Protein AF-A0A0N0GGH9-F1 (afdb_monomer)

Organism: NCBI:txid81035

Mean predicted aligned error: 5.25 Å

Structure (mmCIF, N/CA/C/O backbone):
data_AF-A0A0N0GGH9-F1
#
_entry.id   AF-A0A0N0GGH9-F1
#
loop_
_atom_site.group_PDB
_atom_site.id
_atom_site.type_symbol
_atom_site.label_atom_id
_atom_site.label_alt_id
_atom_site.label_comp_id
_atom_site.label_asym_id
_atom_site.label_entity_id
_atom_site.label_seq_id
_atom_site.pdbx_PDB_ins_code
_atom_site.Cartn_x
_atom_site.Cartn_y
_atom_site.Cartn_z
_atom_site.occupancy
_atom_site.B_iso_or_equiv
_atom_site.auth_seq_id
_atom_site.auth_comp_id
_atom_site.auth_asym_id
_atom_site.auth_atom_id
_atom_site.pdbx_PDB_model_num
ATOM 1 N N . MET A 1 1 ? -13.717 -16.776 -11.927 1.00 55.56 1 MET A N 1
ATOM 2 C CA . MET A 1 1 ? -14.034 -15.570 -11.136 1.00 55.56 1 MET A CA 1
ATOM 3 C C . MET A 1 1 ? -12.724 -14.818 -10.942 1.00 55.56 1 MET A C 1
ATOM 5 O O . MET A 1 1 ? -11.769 -15.452 -10.514 1.00 55.56 1 MET A O 1
ATOM 9 N N . PHE A 1 2 ? -12.630 -13.546 -11.335 1.00 65.12 2 PHE A N 1
ATOM 10 C CA . PHE A 1 2 ? -11.456 -12.725 -11.016 1.00 65.12 2 PHE A CA 1
ATOM 11 C C . PHE A 1 2 ? -11.620 -12.205 -9.588 1.00 65.12 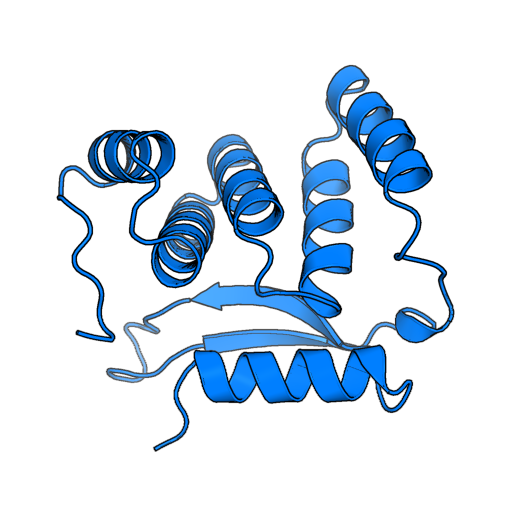2 PHE A C 1
ATOM 13 O O . PHE A 1 2 ? -12.557 -11.461 -9.321 1.00 65.12 2 PHE A O 1
ATOM 20 N N . SER A 1 3 ? -10.747 -12.627 -8.675 1.00 82.19 3 SER A N 1
ATOM 21 C CA . SER A 1 3 ? -10.658 -12.010 -7.350 1.00 82.19 3 SER A CA 1
ATOM 22 C C . SER A 1 3 ? -9.902 -10.685 -7.437 1.00 82.19 3 SER A C 1
ATOM 24 O O . SER A 1 3 ? -9.066 -10.510 -8.332 1.00 82.19 3 SER A O 1
ATOM 26 N N . LEU A 1 4 ? -10.118 -9.790 -6.470 1.00 82.94 4 LEU A N 1
ATOM 27 C CA . LEU A 1 4 ? -9.328 -8.562 -6.333 1.00 82.94 4 LEU A CA 1
ATOM 28 C C . LEU A 1 4 ? -7.821 -8.859 -6.327 1.00 82.94 4 LEU A C 1
ATOM 30 O O . LEU A 1 4 ? -7.049 -8.231 -7.048 1.00 82.94 4 LEU A O 1
ATOM 34 N N . GLN A 1 5 ? -7.416 -9.910 -5.609 1.00 86.25 5 GLN A N 1
ATOM 35 C CA . GLN A 1 5 ? -6.022 -10.355 -5.550 1.00 86.25 5 GLN A CA 1
ATOM 36 C C . GLN A 1 5 ? -5.466 -10.755 -6.921 1.00 86.25 5 GLN A C 1
ATOM 38 O O . GLN A 1 5 ? -4.305 -10.488 -7.224 1.00 86.25 5 GLN A O 1
ATOM 43 N N . SER A 1 6 ? -6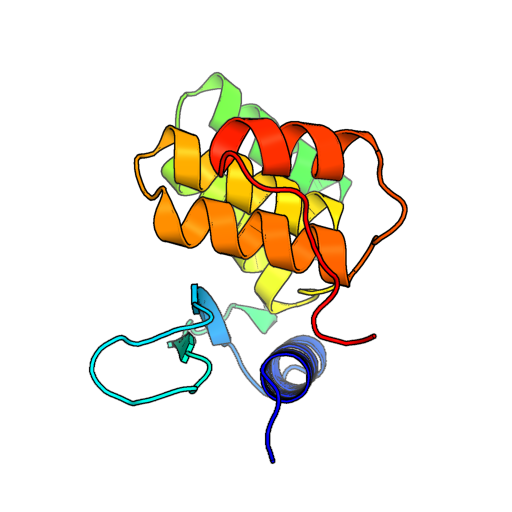.284 -11.376 -7.773 1.00 88.44 6 SER A N 1
ATOM 44 C CA . SER A 1 6 ? -5.869 -11.748 -9.130 1.00 88.44 6 SER A CA 1
ATOM 45 C C . SER A 1 6 ? -5.678 -10.511 -10.014 1.00 88.44 6 SER A C 1
ATOM 47 O O . SER A 1 6 ? -4.716 -10.452 -10.778 1.00 88.44 6 SER A O 1
ATOM 49 N N . MET A 1 7 ? -6.553 -9.506 -9.881 1.00 88.88 7 MET A N 1
ATOM 50 C CA . MET A 1 7 ? -6.427 -8.229 -10.596 1.00 88.88 7 MET A CA 1
ATOM 51 C C . MET A 1 7 ? -5.160 -7.479 -10.172 1.00 88.88 7 MET A C 1
ATOM 53 O O . MET A 1 7 ? -4.378 -7.056 -11.020 1.00 88.88 7 MET A O 1
ATOM 57 N N . ILE A 1 8 ? -4.913 -7.387 -8.866 1.00 91.19 8 ILE A N 1
ATOM 58 C CA . ILE A 1 8 ? -3.735 -6.723 -8.301 1.00 91.19 8 ILE A CA 1
ATOM 59 C C . ILE A 1 8 ? -2.440 -7.408 -8.755 1.00 91.19 8 ILE A C 1
ATOM 61 O O . ILE A 1 8 ? -1.509 -6.731 -9.195 1.00 91.19 8 ILE A O 1
ATOM 65 N N . ARG A 1 9 ? -2.385 -8.750 -8.731 1.00 91.81 9 ARG A N 1
ATOM 66 C CA . ARG A 1 9 ? -1.226 -9.507 -9.240 1.00 91.81 9 ARG A CA 1
ATOM 67 C C . ARG A 1 9 ? -0.936 -9.189 -10.703 1.00 91.81 9 ARG A C 1
ATOM 69 O O . ARG A 1 9 ? 0.228 -9.032 -11.059 1.00 91.81 9 ARG A O 1
ATOM 76 N N . ALA A 1 10 ? -1.971 -9.067 -11.535 1.00 91.62 10 ALA A N 1
ATOM 77 C CA . ALA A 1 10 ? -1.799 -8.707 -12.938 1.00 91.62 10 ALA A CA 1
ATOM 78 C C . ALA A 1 10 ? -1.218 -7.291 -13.098 1.00 91.62 10 ALA A C 1
ATOM 80 O O . ALA A 1 10 ? -0.274 -7.110 -13.864 1.00 91.62 10 ALA A O 1
ATOM 81 N N . VAL A 1 11 ? -1.718 -6.306 -12.341 1.00 91.38 11 VAL A N 1
ATOM 82 C CA . VAL A 1 11 ? -1.203 -4.924 -12.378 1.00 91.38 11 VAL A CA 1
ATOM 83 C C . VAL A 1 11 ? 0.251 -4.858 -11.915 1.00 91.38 11 VAL A C 1
ATOM 85 O O . VAL A 1 11 ? 1.093 -4.318 -12.635 1.00 91.38 11 VAL A O 1
ATOM 88 N N . ASN A 1 12 ? 0.579 -5.450 -10.761 1.00 91.12 12 ASN A N 1
ATOM 89 C CA . ASN A 1 12 ? 1.959 -5.474 -10.277 1.00 91.12 12 ASN A CA 1
ATOM 90 C C . ASN A 1 12 ? 2.887 -6.194 -11.264 1.00 91.12 12 ASN A C 1
ATOM 92 O O . ASN A 1 12 ? 3.973 -5.688 -11.531 1.00 91.12 12 ASN A O 1
ATOM 96 N N . TYR A 1 13 ? 2.477 -7.324 -11.854 1.00 90.62 13 TYR A N 1
ATOM 97 C CA . TYR A 1 13 ? 3.280 -8.025 -12.864 1.00 90.62 13 TYR A CA 1
ATOM 98 C C . TYR A 1 13 ? 3.567 -7.146 -14.087 1.00 90.62 13 TYR A C 1
ATOM 100 O O . TYR A 1 13 ? 4.714 -7.048 -14.523 1.00 90.62 13 TYR A O 1
ATOM 108 N N . VAL A 1 14 ? 2.543 -6.472 -14.620 1.00 90.81 14 VAL A N 1
ATOM 109 C CA . VAL A 1 14 ? 2.683 -5.583 -15.780 1.00 90.81 14 VAL A CA 1
ATOM 110 C C . VAL A 1 14 ? 3.637 -4.426 -15.468 1.00 90.81 14 VAL A C 1
ATOM 112 O O . VAL A 1 14 ? 4.527 -4.140 -16.269 1.00 90.81 14 VAL A O 1
ATOM 115 N N . ASN A 1 15 ? 3.505 -3.799 -14.298 1.00 89.81 15 ASN A N 1
ATOM 116 C CA . ASN A 1 15 ? 4.372 -2.693 -13.891 1.00 89.81 15 ASN A CA 1
ATOM 117 C C . ASN A 1 15 ? 5.817 -3.143 -13.622 1.00 89.81 15 ASN A C 1
ATOM 119 O O . ASN A 1 15 ? 6.756 -2.528 -14.123 1.00 89.81 15 ASN A O 1
ATOM 123 N N . THR A 1 16 ? 6.012 -4.230 -12.870 1.00 87.19 16 THR A N 1
ATOM 124 C CA . THR A 1 16 ? 7.350 -4.744 -12.511 1.00 87.19 16 THR A CA 1
ATOM 125 C C . THR A 1 16 ? 8.106 -5.322 -13.704 1.00 87.19 16 THR A C 1
ATOM 127 O O . THR A 1 16 ? 9.330 -5.238 -13.743 1.00 87.19 16 THR A O 1
ATOM 130 N N . SER A 1 17 ? 7.397 -5.843 -14.710 1.00 87.44 17 SER A N 1
ATOM 131 C CA . SER A 1 17 ? 7.998 -6.332 -15.960 1.00 87.44 17 SER A CA 1
ATOM 132 C C . SER A 1 17 ? 8.304 -5.212 -16.965 1.00 87.44 17 SER A C 1
ATOM 134 O O . SER A 1 17 ? 8.742 -5.496 -18.077 1.00 87.44 17 SER A O 1
ATOM 136 N N . GLY A 1 18 ? 8.031 -3.946 -16.621 1.00 84.25 18 GLY A N 1
ATOM 137 C CA . GLY A 1 18 ? 8.190 -2.803 -17.527 1.00 84.25 18 GLY A CA 1
ATOM 138 C C . GLY A 1 18 ? 7.192 -2.788 -18.692 1.00 84.25 18 GLY A C 1
ATOM 139 O O . GLY A 1 18 ? 7.374 -2.041 -19.649 1.00 84.25 18 GLY A O 1
ATOM 140 N N . LEU A 1 19 ? 6.137 -3.605 -18.622 1.00 83.06 19 LEU A N 1
ATOM 141 C CA . LEU A 1 19 ? 5.113 -3.753 -19.662 1.00 83.06 19 LEU A CA 1
ATOM 142 C C . LEU A 1 19 ? 3.965 -2.747 -19.511 1.00 83.06 19 LEU A C 1
ATOM 144 O O . LEU A 1 19 ? 3.090 -2.667 -20.373 1.00 83.06 19 LEU A O 1
ATOM 148 N N . GLY A 1 20 ? 3.945 -1.980 -18.423 1.00 82.88 20 GLY A N 1
ATOM 149 C CA . GLY A 1 20 ? 2.972 -0.921 -18.217 1.00 82.88 20 GLY A CA 1
ATOM 150 C C . GLY A 1 20 ? 3.386 0.069 -17.143 1.00 82.88 20 GLY A C 1
ATOM 151 O O . GLY A 1 20 ? 4.485 0.014 -16.592 1.00 82.88 20 GLY A O 1
ATOM 152 N N . CYS A 1 21 ? 2.494 1.024 -16.919 1.00 87.75 21 CYS A N 1
ATOM 153 C CA . CYS A 1 21 ? 2.740 2.199 -16.101 1.00 87.75 21 CYS A CA 1
ATOM 154 C C . CYS A 1 21 ? 1.451 2.616 -15.372 1.00 87.75 21 CYS A C 1
ATOM 156 O O . CYS A 1 21 ? 0.951 3.733 -15.493 1.00 87.75 21 CYS A O 1
ATOM 158 N N . TRP A 1 22 ? 0.860 1.652 -14.667 1.00 92.50 22 TRP A N 1
ATOM 159 C CA . TRP A 1 22 ? -0.441 1.781 -14.019 1.00 92.50 22 TRP A CA 1
ATOM 160 C C . TRP A 1 22 ? -0.291 2.171 -12.556 1.00 92.50 22 TRP A C 1
ATOM 162 O O . TRP A 1 22 ? 0.172 1.379 -11.743 1.00 92.50 22 TRP A O 1
ATOM 172 N N . TYR A 1 23 ? -0.717 3.378 -12.220 1.00 92.06 23 TYR A N 1
ATOM 173 C CA . TYR A 1 23 ? -0.823 3.848 -10.848 1.00 92.06 23 TYR A CA 1
ATOM 174 C C . TYR A 1 23 ? -2.136 3.361 -10.226 1.00 92.06 23 TYR A C 1
ATOM 176 O O . TYR A 1 23 ? -3.198 3.534 -10.828 1.00 92.06 23 TYR A O 1
ATOM 184 N N . ILE A 1 24 ? -2.063 2.767 -9.034 1.00 91.75 24 ILE A N 1
ATOM 185 C CA . ILE A 1 24 ? -3.236 2.364 -8.250 1.00 91.75 24 ILE A CA 1
ATOM 186 C C . ILE A 1 24 ? -3.778 3.592 -7.519 1.00 91.75 24 ILE A C 1
ATOM 188 O O . ILE A 1 24 ? -3.167 4.083 -6.571 1.00 91.75 24 ILE A O 1
ATOM 192 N N . GLU A 1 25 ? -4.930 4.087 -7.967 1.00 88.31 25 GLU A N 1
ATOM 193 C CA . GLU A 1 25 ? -5.574 5.248 -7.353 1.00 88.31 25 GLU A CA 1
ATOM 194 C C . GLU A 1 25 ? -6.387 4.849 -6.138 1.00 88.31 25 GLU A C 1
ATOM 196 O O . GLU A 1 25 ? -6.299 5.517 -5.115 1.00 88.31 25 GLU A O 1
ATOM 201 N N . CYS A 1 26 ? -7.165 3.777 -6.272 1.00 83.62 26 CYS A N 1
ATOM 202 C CA . CYS A 1 26 ? -8.126 3.347 -5.275 1.00 83.62 26 CYS A CA 1
ATOM 203 C C . CYS A 1 26 ? -8.364 1.843 -5.372 1.00 83.62 26 CYS A C 1
ATOM 205 O O . CYS A 1 26 ? -8.333 1.261 -6.463 1.00 83.62 26 CYS A O 1
ATOM 207 N N . VAL A 1 27 ? -8.626 1.237 -4.222 1.00 79.75 27 VAL A N 1
ATOM 208 C CA . VAL A 1 27 ? -9.088 -0.139 -4.087 1.00 79.75 27 VAL A CA 1
ATOM 209 C C . VAL A 1 27 ? -10.363 -0.084 -3.265 1.00 79.75 27 VAL A C 1
ATOM 211 O O . VAL A 1 27 ? -10.387 0.597 -2.243 1.00 79.75 27 VAL A O 1
ATOM 214 N N . GLU A 1 28 ? -11.408 -0.776 -3.713 1.00 72.75 28 GLU A N 1
ATOM 215 C CA . GLU A 1 28 ? -12.678 -0.882 -2.994 1.00 72.75 28 GLU A CA 1
ATOM 216 C C . GLU A 1 28 ? -13.247 -2.297 -3.133 1.00 72.75 28 GLU A C 1
ATOM 218 O O . GLU A 1 28 ? -13.281 -2.872 -4.227 1.00 72.75 28 GLU A O 1
ATOM 223 N N . GLU A 1 29 ? -13.742 -2.861 -2.031 1.00 62.28 29 GLU A N 1
ATOM 224 C CA . GLU A 1 29 ? -14.408 -4.165 -2.035 1.00 62.28 29 GLU A CA 1
ATOM 225 C C . GLU A 1 29 ? -15.917 -4.088 -2.332 1.00 62.28 29 GLU A C 1
ATOM 227 O O . GLU A 1 29 ? -16.592 -5.114 -2.331 1.00 62.28 29 GLU A O 1
ATOM 232 N N . THR A 1 30 ? -16.513 -2.917 -2.594 1.00 61.44 30 THR A N 1
ATOM 233 C CA . THR A 1 30 ? -17.942 -2.878 -2.964 1.00 61.44 30 THR A CA 1
ATOM 234 C C . THR A 1 30 ? -18.361 -1.581 -3.651 1.00 61.44 30 THR A C 1
ATOM 236 O O . THR A 1 30 ? -18.470 -0.538 -3.011 1.00 61.44 30 THR A O 1
ATOM 239 N N . ASP A 1 31 ? -18.726 -1.659 -4.934 1.00 51.22 31 ASP A N 1
ATOM 240 C CA . ASP A 1 31 ? -19.627 -0.665 -5.522 1.00 51.22 31 ASP A CA 1
ATOM 241 C C . ASP A 1 31 ? -21.069 -1.047 -5.152 1.00 51.22 31 ASP A C 1
ATOM 243 O O . ASP A 1 31 ? -21.637 -2.004 -5.680 1.00 51.22 31 ASP A O 1
ATOM 247 N N . SER A 1 32 ? -21.689 -0.273 -4.257 1.00 52.09 32 SER A N 1
ATOM 248 C CA . SER A 1 32 ? -23.109 -0.424 -3.884 1.00 52.09 32 SER A CA 1
ATOM 249 C C . SER A 1 32 ? -24.091 -0.388 -5.072 1.00 52.09 32 SER A C 1
ATOM 251 O O . SER A 1 32 ? -25.257 -0.752 -4.912 1.00 52.09 32 SER A O 1
ATOM 253 N N . LYS A 1 33 ? -23.646 0.032 -6.264 1.00 50.28 33 LYS A N 1
ATOM 254 C CA . LYS A 1 33 ? -24.444 0.092 -7.495 1.00 50.28 33 LYS A CA 1
ATOM 255 C C . LYS A 1 33 ? -24.264 -1.124 -8.407 1.00 50.28 33 LYS A C 1
ATOM 257 O O . LYS A 1 33 ? -25.103 -1.324 -9.284 1.00 50.28 33 LYS A O 1
ATOM 262 N N . VAL A 1 34 ? -23.218 -1.939 -8.222 1.00 46.50 34 VAL A N 1
ATOM 263 C CA . VAL A 1 34 ? -22.850 -3.031 -9.148 1.00 46.50 34 VAL A CA 1
ATOM 264 C C . VAL A 1 34 ? -22.497 -4.323 -8.388 1.00 46.50 34 VAL A C 1
ATOM 266 O O . VAL A 1 34 ? -21.481 -4.959 -8.639 1.00 46.50 34 VAL A O 1
ATOM 269 N N . GLY A 1 35 ? -23.364 -4.756 -7.467 1.00 50.34 35 GLY A N 1
ATOM 270 C CA . GLY A 1 35 ? -23.293 -6.085 -6.833 1.00 50.34 35 GLY A CA 1
ATOM 271 C C . GLY A 1 35 ? -21.995 -6.390 -6.062 1.00 50.34 35 GLY A C 1
ATOM 272 O O . GLY A 1 35 ? -21.223 -5.499 -5.730 1.00 50.34 35 GLY A O 1
ATOM 273 N N . ASN A 1 36 ? -21.760 -7.676 -5.766 1.00 56.75 36 ASN A N 1
ATOM 274 C CA . ASN A 1 36 ? -20.601 -8.186 -5.006 1.00 56.75 36 ASN A CA 1
ATOM 275 C C . ASN A 1 36 ? -19.286 -8.148 -5.828 1.00 56.75 36 ASN A C 1
ATOM 277 O O . ASN A 1 36 ? -18.607 -9.168 -5.966 1.00 56.75 36 ASN A O 1
ATOM 281 N N . GLY A 1 37 ? -18.984 -7.020 -6.472 1.00 65.31 37 GLY A N 1
ATOM 282 C CA . GLY A 1 37 ? -17.812 -6.823 -7.325 1.00 65.31 37 GLY A CA 1
ATOM 283 C C . GLY A 1 37 ? -16.671 -6.104 -6.607 1.00 65.31 37 GLY A C 1
ATOM 284 O O . GLY A 1 37 ? -16.898 -5.262 -5.744 1.00 65.31 37 GLY A O 1
ATOM 285 N N . HIS A 1 38 ? -15.438 -6.416 -7.002 1.00 75.06 38 HIS A N 1
ATOM 286 C CA . HIS A 1 38 ? -14.248 -5.687 -6.570 1.00 75.06 38 HIS A CA 1
ATOM 287 C C . HIS A 1 38 ? -13.919 -4.576 -7.567 1.00 75.06 38 HIS A C 1
ATOM 289 O O . HIS A 1 38 ? -13.920 -4.820 -8.778 1.00 75.06 38 HIS A O 1
ATOM 295 N N . THR A 1 39 ? -13.564 -3.395 -7.065 1.00 81.31 39 THR A N 1
ATOM 296 C CA . THR A 1 39 ? -13.175 -2.252 -7.893 1.00 81.31 39 THR A CA 1
ATOM 297 C C . THR A 1 39 ? -11.712 -1.904 -7.652 1.00 81.31 39 THR A C 1
ATOM 299 O O . THR A 1 39 ? -11.255 -1.752 -6.520 1.00 81.31 39 THR A O 1
ATOM 302 N N . LEU A 1 40 ? -10.971 -1.763 -8.750 1.00 86.75 40 LEU A N 1
ATOM 303 C CA . LEU A 1 40 ? -9.606 -1.255 -8.768 1.00 86.75 40 LEU A CA 1
ATOM 304 C C . LEU A 1 40 ? -9.562 -0.075 -9.738 1.00 86.75 40 LEU A C 1
ATOM 306 O O . LEU A 1 40 ? -9.773 -0.255 -10.939 1.00 86.75 40 LEU A O 1
ATOM 310 N N . VAL A 1 41 ? -9.299 1.124 -9.222 1.00 89.31 41 VAL A N 1
ATOM 311 C CA . VAL A 1 41 ? -9.170 2.332 -10.041 1.00 89.31 41 VAL A CA 1
ATOM 312 C C . VAL A 1 41 ? -7.703 2.522 -10.395 1.00 89.31 41 VAL A C 1
ATOM 314 O O . VAL A 1 41 ? -6.844 2.621 -9.516 1.00 89.31 41 VAL A O 1
ATOM 317 N N . LEU A 1 42 ? -7.420 2.559 -11.696 1.00 91.88 42 LEU A N 1
ATOM 318 C CA . LEU A 1 42 ? -6.074 2.694 -12.237 1.00 91.88 42 LEU A CA 1
ATOM 319 C C . LEU A 1 42 ? -5.972 3.947 -13.101 1.00 91.88 42 LEU A C 1
ATOM 321 O O . LEU A 1 42 ? -6.847 4.210 -13.927 1.00 91.88 42 LEU A O 1
ATOM 325 N N . ARG A 1 43 ? -4.846 4.652 -12.997 1.00 93.25 43 ARG A N 1
ATOM 326 C CA . ARG A 1 43 ? -4.474 5.727 -13.922 1.00 93.25 43 ARG A CA 1
ATOM 327 C C . ARG A 1 43 ? -3.188 5.371 -14.646 1.00 93.25 43 ARG A C 1
ATOM 329 O O . ARG A 1 43 ? -2.212 4.947 -14.033 1.00 93.25 43 ARG A O 1
ATOM 336 N N . LYS A 1 44 ? -3.170 5.570 -15.963 1.00 91.00 44 LYS A N 1
ATOM 337 C CA . LYS A 1 44 ? -1.940 5.451 -16.750 1.00 91.00 44 LYS A CA 1
ATOM 338 C C . LYS A 1 44 ? -1.038 6.653 -16.459 1.00 91.00 44 LYS A C 1
ATOM 340 O O . LYS A 1 44 ? -1.481 7.793 -16.593 1.00 91.00 44 LYS A O 1
ATOM 345 N N . VAL A 1 45 ? 0.211 6.404 -16.081 1.00 89.56 45 VAL A N 1
ATOM 346 C CA . VAL A 1 45 ? 1.212 7.434 -15.776 1.00 89.56 45 VAL A CA 1
ATOM 347 C C . VAL A 1 45 ? 2.477 7.125 -16.561 1.00 89.56 45 VAL A C 1
ATOM 349 O O . VAL A 1 45 ? 3.254 6.261 -16.175 1.00 89.56 45 VAL A O 1
ATOM 352 N N . GLU A 1 46 ? 2.691 7.812 -17.681 1.00 85.25 46 GLU A N 1
ATOM 353 C CA . GLU A 1 46 ? 3.901 7.621 -18.490 1.00 85.25 46 GLU A CA 1
ATOM 354 C C . GLU A 1 46 ? 5.166 7.814 -17.639 1.00 85.25 46 GLU A C 1
ATOM 356 O O . GLU A 1 46 ? 5.254 8.754 -16.854 1.00 85.25 46 GLU A O 1
ATOM 361 N N . GLY A 1 47 ? 6.135 6.905 -17.775 1.00 75.31 47 GLY A N 1
ATOM 362 C CA . GLY A 1 47 ? 7.378 6.944 -17.000 1.00 75.31 47 GLY A CA 1
ATOM 363 C C . GLY A 1 47 ? 7.308 6.333 -15.597 1.00 75.31 47 GLY A C 1
ATOM 364 O O . GLY A 1 47 ? 8.361 6.161 -14.992 1.00 75.31 47 GLY A O 1
ATOM 365 N N . LEU A 1 48 ? 6.134 5.899 -15.110 1.00 78.38 48 LEU A N 1
ATOM 366 C CA . LEU A 1 48 ? 6.014 5.287 -13.777 1.00 78.38 48 LEU A CA 1
ATOM 367 C C . LEU A 1 48 ? 7.000 4.123 -13.584 1.00 78.38 48 LEU A C 1
ATOM 369 O O . LEU A 1 48 ? 7.665 4.061 -12.562 1.00 78.38 48 LEU A O 1
ATOM 373 N N . SER A 1 49 ? 7.136 3.231 -14.569 1.00 68.19 49 SER A N 1
ATOM 374 C CA . SER A 1 49 ? 8.062 2.085 -14.530 1.00 68.19 49 SER A CA 1
ATOM 375 C C . SER A 1 49 ? 9.526 2.433 -14.820 1.00 68.19 49 SER A C 1
ATOM 377 O O . SER A 1 49 ? 10.406 1.615 -14.561 1.00 68.19 49 SER A O 1
ATOM 379 N N . ALA A 1 50 ? 9.796 3.622 -15.366 1.00 64.31 50 ALA A N 1
ATOM 380 C CA . ALA A 1 50 ? 11.147 4.102 -15.654 1.00 64.31 50 ALA A CA 1
ATOM 381 C C . ALA A 1 50 ? 11.823 4.728 -14.422 1.00 64.31 50 ALA A C 1
ATOM 383 O O . ALA A 1 50 ? 13.046 4.873 -14.388 1.00 64.31 50 ALA A O 1
ATOM 384 N N . GLU A 1 51 ? 11.037 5.092 -13.410 1.00 62.69 51 GLU A N 1
ATOM 385 C CA . GLU A 1 51 ? 11.523 5.638 -12.151 1.00 62.69 51 GLU A CA 1
ATOM 386 C C . GLU A 1 51 ? 11.930 4.512 -11.180 1.00 62.69 51 GLU A C 1
ATOM 388 O O . GLU A 1 51 ? 11.272 3.476 -11.054 1.00 62.69 51 GLU A O 1
ATOM 393 N N . LYS A 1 52 ? 13.077 4.684 -10.508 1.00 59.34 52 LYS A N 1
ATOM 394 C CA . LYS A 1 52 ? 13.643 3.699 -9.571 1.00 59.34 52 LYS A CA 1
ATOM 395 C C . LYS A 1 52 ? 12.906 3.736 -8.230 1.00 59.34 52 LYS A C 1
ATOM 397 O O . LYS A 1 52 ? 13.463 4.142 -7.220 1.00 59.34 52 LYS A O 1
ATOM 402 N N . TRP A 1 53 ? 11.680 3.237 -8.189 1.00 62.94 53 TRP A N 1
ATOM 403 C CA . TRP A 1 53 ? 10.871 3.150 -6.965 1.00 62.94 53 TRP A CA 1
ATOM 404 C C . TRP A 1 53 ? 11.288 2.027 -5.997 1.00 62.94 53 TRP A C 1
ATOM 406 O O . TRP A 1 53 ? 10.486 1.566 -5.193 1.00 62.94 53 TRP A O 1
ATOM 416 N N . GLN A 1 54 ? 12.519 1.524 -6.097 1.00 60.72 54 GLN A N 1
ATOM 417 C CA . GLN A 1 54 ? 12.965 0.322 -5.380 1.00 60.72 54 GLN A CA 1
ATOM 418 C C . GLN A 1 54 ? 13.960 0.607 -4.252 1.00 60.72 54 GLN A C 1
ATOM 420 O O . GLN A 1 54 ? 14.302 -0.310 -3.506 1.00 60.72 54 GLN A O 1
ATOM 425 N N . ASP A 1 55 ? 14.426 1.850 -4.102 1.00 76.19 55 ASP A N 1
ATOM 426 C CA . ASP A 1 55 ? 15.309 2.200 -2.993 1.00 76.19 55 ASP A CA 1
ATOM 427 C C . ASP A 1 55 ? 14.486 2.573 -1.751 1.00 76.19 55 ASP A C 1
ATOM 429 O O . ASP A 1 55 ? 13.885 3.645 -1.653 1.00 76.19 55 ASP A O 1
ATOM 433 N N . VAL A 1 56 ? 14.459 1.654 -0.783 1.00 75.69 56 VAL A N 1
ATOM 434 C CA . VAL A 1 56 ? 13.767 1.831 0.501 1.00 75.69 56 VAL A CA 1
ATOM 435 C C . VAL A 1 56 ? 14.331 3.020 1.286 1.00 75.69 56 VAL A C 1
ATOM 437 O O . VAL A 1 56 ? 13.578 3.689 1.996 1.00 75.69 56 VAL A O 1
ATOM 440 N N . ALA A 1 57 ? 15.634 3.301 1.176 1.00 82.94 57 ALA A N 1
ATOM 441 C CA . ALA A 1 57 ? 16.248 4.428 1.867 1.00 82.94 57 ALA A CA 1
ATOM 442 C C . ALA A 1 57 ? 15.764 5.755 1.273 1.00 82.94 57 ALA A C 1
ATOM 444 O O . ALA A 1 57 ? 15.349 6.637 2.025 1.00 82.94 57 ALA A O 1
ATOM 445 N N . ASP A 1 58 ? 15.733 5.857 -0.058 1.00 85.88 58 ASP A N 1
ATOM 446 C CA . ASP A 1 58 ? 15.215 7.034 -0.760 1.00 85.88 58 ASP A CA 1
ATOM 447 C C . ASP A 1 58 ? 13.726 7.266 -0.453 1.00 85.88 58 ASP A C 1
ATOM 449 O O . ASP A 1 58 ? 13.334 8.375 -0.076 1.00 85.88 58 ASP A O 1
ATOM 453 N N . PHE A 1 59 ? 12.909 6.202 -0.473 1.00 88.44 59 PHE A N 1
ATOM 454 C CA . PHE A 1 59 ? 11.513 6.280 -0.034 1.00 88.44 59 PHE A CA 1
ATOM 455 C C . PHE A 1 59 ? 11.403 6.840 1.386 1.00 88.44 59 PHE A C 1
ATOM 457 O O . PHE A 1 59 ? 10.665 7.797 1.602 1.00 88.44 59 PHE A O 1
ATOM 464 N N . ASN A 1 60 ? 12.125 6.269 2.356 1.00 90.69 60 ASN A N 1
ATOM 465 C CA . ASN A 1 60 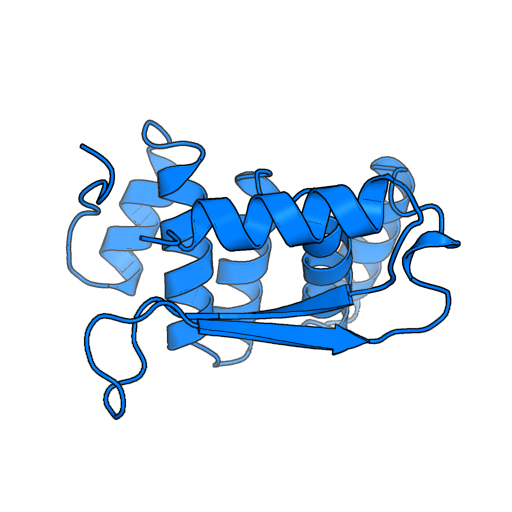? 12.022 6.688 3.754 1.00 90.69 60 ASN A CA 1
ATOM 466 C C . ASN A 1 60 ? 12.423 8.158 3.929 1.00 90.69 60 ASN A C 1
ATOM 468 O O . ASN A 1 60 ? 11.764 8.893 4.664 1.00 90.69 60 ASN A O 1
ATOM 472 N N . 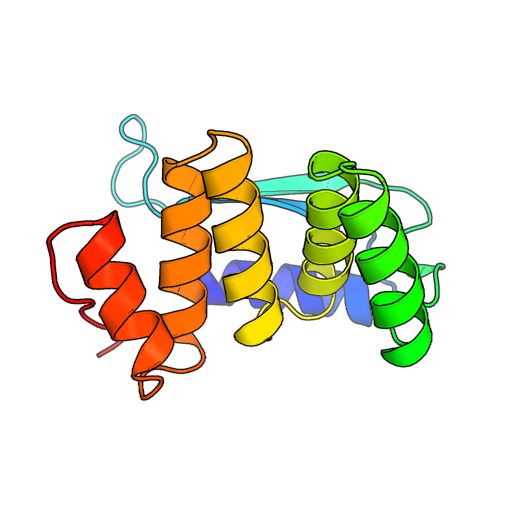THR A 1 61 ? 13.480 8.604 3.246 1.00 93.12 61 THR A N 1
ATOM 473 C CA . THR A 1 61 ? 13.911 10.004 3.278 1.00 93.12 61 THR A CA 1
ATOM 474 C C . THR A 1 61 ? 12.830 10.931 2.728 1.00 93.12 61 THR A C 1
ATOM 476 O O . THR A 1 61 ? 12.437 11.872 3.420 1.00 93.12 61 THR A O 1
ATOM 479 N N . GLN A 1 62 ? 12.312 10.662 1.528 1.00 92.50 62 GLN A N 1
ATOM 480 C CA . GLN A 1 62 ? 11.282 11.499 0.907 1.00 92.50 62 GLN A CA 1
ATOM 481 C C . GLN A 1 62 ? 9.972 11.474 1.699 1.00 92.50 62 GLN A C 1
ATOM 483 O O . GLN A 1 62 ? 9.375 12.518 1.961 1.00 92.50 62 GLN A O 1
ATOM 488 N N . PHE A 1 63 ? 9.545 10.294 2.141 1.00 94.62 63 PHE A N 1
ATOM 489 C CA . PHE A 1 63 ? 8.333 10.108 2.926 1.00 94.62 63 PHE A CA 1
ATOM 490 C C . PHE A 1 63 ? 8.378 10.914 4.230 1.00 94.62 63 PHE A C 1
ATOM 492 O O . PHE A 1 63 ? 7.462 11.687 4.516 1.00 94.62 63 PHE A O 1
ATOM 499 N N . ASN A 1 64 ? 9.480 10.820 4.980 1.00 95.12 64 ASN A N 1
ATOM 500 C CA . ASN A 1 64 ? 9.654 11.576 6.219 1.00 95.12 64 ASN A CA 1
ATOM 501 C C . ASN A 1 64 ? 9.673 13.091 5.975 1.00 95.12 64 ASN A C 1
ATOM 503 O O . ASN A 1 64 ? 9.074 13.840 6.745 1.00 95.12 64 ASN A O 1
ATOM 507 N N . GLN A 1 65 ? 10.300 13.558 4.889 1.00 96.81 65 GLN A N 1
ATOM 508 C CA . GLN A 1 65 ? 10.269 14.977 4.515 1.00 96.81 65 GLN A CA 1
ATOM 509 C C . GLN A 1 65 ? 8.842 15.466 4.234 1.00 96.81 65 GLN A C 1
ATOM 511 O O . GLN A 1 65 ? 8.469 16.558 4.665 1.00 96.81 65 GLN A O 1
ATOM 516 N N . LEU A 1 66 ? 8.032 14.662 3.539 1.00 97.56 66 LEU A N 1
ATOM 517 C CA . LEU A 1 66 ? 6.635 14.989 3.252 1.00 97.56 66 LEU A CA 1
ATOM 518 C C . LEU A 1 66 ? 5.795 15.052 4.532 1.00 97.56 66 LEU A C 1
ATOM 520 O O . LEU A 1 66 ? 5.034 16.006 4.695 1.00 97.56 66 LEU A O 1
ATOM 524 N N . LEU A 1 67 ? 5.984 14.107 5.459 1.00 96.00 67 LEU A N 1
ATOM 525 C CA . LEU A 1 67 ? 5.316 14.130 6.763 1.00 96.00 67 LEU A CA 1
ATOM 526 C C . LEU A 1 67 ? 5.700 15.359 7.591 1.00 96.00 67 LEU A C 1
ATOM 528 O O . LEU A 1 67 ? 4.820 16.051 8.097 1.00 96.00 67 LEU A O 1
ATOM 532 N N . MET A 1 68 ? 6.995 15.676 7.688 1.00 97.06 68 MET A N 1
ATOM 533 C CA . MET A 1 68 ? 7.472 16.860 8.416 1.00 97.06 68 MET A CA 1
ATOM 534 C C . MET A 1 68 ? 6.944 18.168 7.813 1.00 97.06 68 MET A C 1
ATOM 536 O O . MET A 1 68 ? 6.740 19.142 8.533 1.00 97.06 68 MET A O 1
ATOM 540 N N . ALA A 1 69 ? 6.707 18.191 6.501 1.00 97.38 69 ALA A N 1
ATOM 541 C CA . ALA A 1 69 ? 6.119 19.324 5.796 1.00 97.38 69 ALA A CA 1
ATOM 542 C C . ALA A 1 69 ? 4.576 19.347 5.833 1.00 97.38 69 ALA A C 1
ATOM 544 O O . ALA A 1 69 ? 3.982 20.241 5.232 1.00 97.38 69 ALA A O 1
ATOM 545 N N . GLY A 1 70 ? 3.924 18.367 6.472 1.00 96.75 70 GLY A N 1
ATOM 546 C CA . GLY A 1 70 ? 2.463 18.240 6.513 1.00 96.75 70 GLY A CA 1
ATOM 547 C C . GLY A 1 70 ? 1.816 17.903 5.165 1.00 96.75 70 GLY A C 1
ATOM 548 O O . GLY A 1 70 ? 0.610 18.061 5.010 1.00 96.75 70 GLY A O 1
ATOM 549 N N . LYS A 1 71 ? 2.595 17.450 4.175 1.00 98.00 71 LYS A N 1
ATOM 550 C CA . LYS A 1 71 ? 2.134 17.143 2.811 1.00 98.00 71 LYS A CA 1
ATOM 551 C C . LYS A 1 71 ? 1.612 15.708 2.725 1.00 98.00 71 LYS A C 1
ATOM 553 O O . LYS A 1 71 ? 2.215 14.854 2.070 1.00 98.00 71 LYS A O 1
ATOM 558 N N . LEU A 1 72 ? 0.512 15.442 3.421 1.00 97.31 72 LEU A N 1
ATOM 559 C CA . LEU A 1 72 ? -0.057 14.102 3.574 1.00 97.31 72 LEU A CA 1
ATOM 560 C C . LEU A 1 72 ? -0.524 13.498 2.242 1.00 97.31 72 LEU A C 1
ATOM 562 O O . LEU A 1 72 ? -0.311 12.313 2.003 1.00 97.31 72 LEU A O 1
ATOM 566 N N . GLU A 1 73 ? -1.078 14.303 1.334 1.00 97.25 73 GLU A N 1
ATOM 567 C CA . GLU A 1 73 ? -1.513 13.865 0.001 1.00 97.25 73 GLU A CA 1
ATOM 568 C C . GLU A 1 73 ? -0.333 13.362 -0.838 1.00 97.25 73 GLU A C 1
ATOM 570 O O . GLU A 1 73 ? -0.416 12.337 -1.521 1.00 97.25 73 GLU A O 1
ATOM 575 N N . ASN A 1 74 ? 0.804 14.053 -0.749 1.00 96.19 74 ASN A N 1
ATOM 576 C CA . ASN A 1 74 ? 2.023 13.649 -1.440 1.00 96.19 74 ASN A CA 1
ATOM 577 C C . ASN A 1 74 ? 2.616 12.383 -0.811 1.00 96.19 74 ASN A C 1
ATOM 579 O O . ASN A 1 74 ? 3.085 11.508 -1.533 1.00 96.19 74 ASN A O 1
ATOM 583 N N . ALA A 1 75 ? 2.577 12.266 0.520 1.00 97.19 75 ALA A N 1
ATOM 584 C CA . ALA A 1 75 ? 3.023 11.069 1.230 1.00 97.19 75 ALA A CA 1
ATOM 585 C C . ALA A 1 75 ? 2.173 9.843 0.845 1.00 97.19 75 ALA A C 1
ATOM 587 O O . ALA A 1 75 ? 2.709 8.757 0.599 1.00 97.19 75 ALA A O 1
ATOM 588 N N . LEU A 1 76 ? 0.855 10.029 0.711 1.00 96.81 76 LEU A N 1
ATOM 589 C CA . LEU A 1 76 ? -0.059 8.995 0.230 1.00 96.81 76 LEU A CA 1
ATOM 590 C C . LEU A 1 76 ? 0.246 8.624 -1.222 1.00 96.81 76 LEU A C 1
ATOM 592 O O . LEU A 1 76 ? 0.329 7.442 -1.542 1.00 96.81 76 LEU A O 1
ATOM 596 N N . THR A 1 77 ? 0.473 9.619 -2.082 1.00 94.25 77 THR A N 1
ATOM 597 C CA . THR A 1 77 ? 0.835 9.407 -3.491 1.00 94.25 77 THR A CA 1
ATOM 598 C C . THR A 1 77 ? 2.114 8.579 -3.611 1.00 94.25 77 THR A C 1
ATOM 600 O O . THR A 1 77 ? 2.121 7.567 -4.309 1.00 94.25 77 THR A O 1
ATOM 603 N N . LEU A 1 78 ? 3.170 8.947 -2.879 1.00 93.00 78 LEU A N 1
ATOM 604 C CA . LEU A 1 78 ? 4.432 8.204 -2.851 1.00 93.00 78 LEU A CA 1
ATOM 605 C C . LEU A 1 78 ? 4.225 6.752 -2.390 1.00 93.00 78 LEU A C 1
ATOM 607 O O . LEU A 1 78 ? 4.769 5.820 -2.979 1.00 93.00 78 LEU A O 1
ATOM 611 N N . THR A 1 79 ? 3.384 6.543 -1.376 1.00 95.06 79 THR A N 1
ATOM 612 C CA . THR A 1 79 ? 3.048 5.201 -0.876 1.00 95.06 79 THR A CA 1
ATOM 613 C C . THR A 1 79 ? 2.283 4.376 -1.919 1.00 95.06 79 THR A C 1
ATOM 615 O O . THR A 1 79 ? 2.627 3.219 -2.163 1.00 95.06 79 THR A O 1
ATOM 618 N N . LYS A 1 80 ? 1.286 4.963 -2.5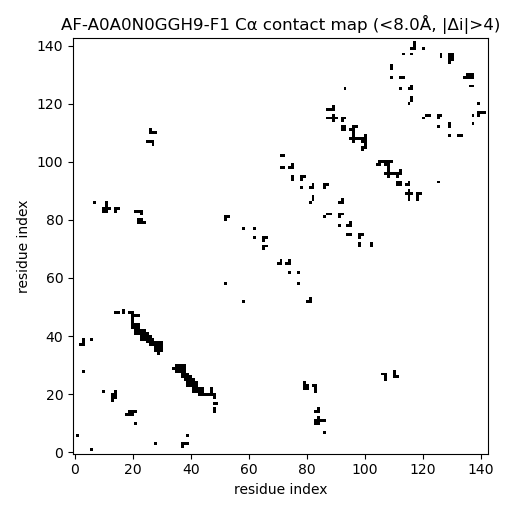93 1.00 94.44 80 LYS A N 1
ATOM 619 C CA . LYS A 1 80 ? 0.499 4.301 -3.650 1.00 94.44 80 LYS A CA 1
ATOM 620 C C . LYS A 1 80 ? 1.332 3.987 -4.898 1.00 94.44 80 LYS A C 1
ATOM 622 O O . LYS A 1 80 ? 1.098 2.971 -5.557 1.00 94.44 80 LYS A O 1
ATOM 627 N N . ILE A 1 81 ? 2.343 4.801 -5.203 1.00 91.62 81 ILE A N 1
ATOM 628 C CA . ILE A 1 81 ? 3.323 4.491 -6.249 1.00 91.62 81 ILE A CA 1
ATOM 629 C C . ILE A 1 81 ? 4.058 3.189 -5.912 1.00 91.62 81 ILE A C 1
ATOM 631 O O . ILE A 1 81 ? 4.070 2.287 -6.745 1.00 91.62 81 ILE A O 1
ATOM 635 N N . LEU A 1 82 ? 4.577 3.028 -4.689 1.00 91.62 82 LEU A N 1
ATOM 636 C CA . LEU A 1 82 ? 5.213 1.767 -4.280 1.00 91.62 82 LEU A CA 1
ATOM 637 C C . LEU A 1 82 ? 4.256 0.573 -4.370 1.00 91.62 82 LEU A C 1
ATOM 639 O O . LEU A 1 82 ? 4.613 -0.466 -4.927 1.00 91.62 82 LEU A O 1
ATOM 643 N N . LEU A 1 83 ? 3.018 0.741 -3.897 1.00 93.44 83 LEU A N 1
ATOM 644 C CA . LEU A 1 83 ? 1.979 -0.291 -3.979 1.00 93.44 83 LEU A CA 1
ATOM 645 C C . LEU A 1 83 ? 1.626 -0.674 -5.427 1.00 93.44 83 LEU A C 1
ATOM 647 O O . LEU A 1 83 ? 1.201 -1.798 -5.691 1.00 93.44 83 LEU A O 1
ATOM 651 N N . SER A 1 84 ? 1.857 0.216 -6.395 1.00 92.12 84 SER A N 1
ATOM 652 C CA . SER A 1 84 ? 1.665 -0.084 -7.820 1.00 92.12 84 SER A CA 1
ATOM 653 C C . SER A 1 84 ? 2.687 -1.102 -8.350 1.00 92.12 84 SER A C 1
ATOM 655 O O . SER A 1 84 ? 2.406 -1.800 -9.328 1.00 92.12 84 SER A O 1
ATOM 657 N N . PHE A 1 85 ? 3.837 -1.256 -7.686 1.00 89.94 85 PHE A N 1
ATOM 658 C CA . PHE A 1 85 ? 4.858 -2.262 -8.006 1.00 89.94 85 PHE A CA 1
ATOM 659 C C . PHE A 1 85 ? 4.823 -3.470 -7.070 1.00 89.94 85 PHE A C 1
ATOM 661 O O . PHE A 1 85 ? 5.062 -4.590 -7.515 1.00 89.94 85 PHE A O 1
ATOM 668 N N . ASN A 1 86 ? 4.496 -3.258 -5.797 1.00 91.12 86 ASN A N 1
ATOM 669 C CA . ASN A 1 86 ? 4.313 -4.319 -4.817 1.00 91.12 86 ASN A CA 1
ATOM 670 C C . ASN A 1 86 ? 3.132 -3.994 -3.900 1.00 91.12 86 ASN A C 1
ATOM 672 O O . ASN A 1 86 ? 3.295 -3.382 -2.848 1.00 91.12 86 ASN A O 1
ATOM 676 N N . PHE A 1 87 ? 1.937 -4.418 -4.298 1.00 93.62 87 PHE A N 1
ATOM 677 C CA . PHE A 1 87 ? 0.733 -4.207 -3.503 1.00 93.62 87 PHE A CA 1
ATOM 678 C C . PHE A 1 87 ? 0.689 -5.126 -2.279 1.00 93.62 87 PHE A C 1
ATOM 680 O O . PHE A 1 87 ? 0.004 -4.829 -1.313 1.00 93.62 87 PHE A O 1
ATOM 687 N N . PHE A 1 88 ? 1.440 -6.229 -2.293 1.00 94.00 88 PHE A N 1
ATOM 688 C CA . PHE A 1 88 ? 1.482 -7.224 -1.220 1.00 94.00 88 PHE A CA 1
ATOM 689 C C . PHE A 1 88 ? 2.485 -6.853 -0.113 1.00 94.00 88 PHE A C 1
ATOM 691 O O . PHE A 1 88 ? 3.042 -7.727 0.546 1.00 94.00 88 PHE A O 1
ATOM 698 N N . ASP A 1 89 ? 2.730 -5.557 0.088 1.00 94.75 89 ASP A N 1
ATOM 699 C CA . ASP A 1 89 ? 3.491 -5.025 1.217 1.00 94.75 89 ASP A CA 1
ATOM 700 C C . ASP A 1 89 ? 2.515 -4.538 2.294 1.00 94.75 89 ASP A C 1
ATOM 702 O O . ASP A 1 89 ? 1.955 -3.442 2.203 1.00 94.75 89 ASP A O 1
ATOM 706 N N . ALA A 1 90 ? 2.314 -5.366 3.323 1.00 96.69 90 ALA A N 1
ATOM 70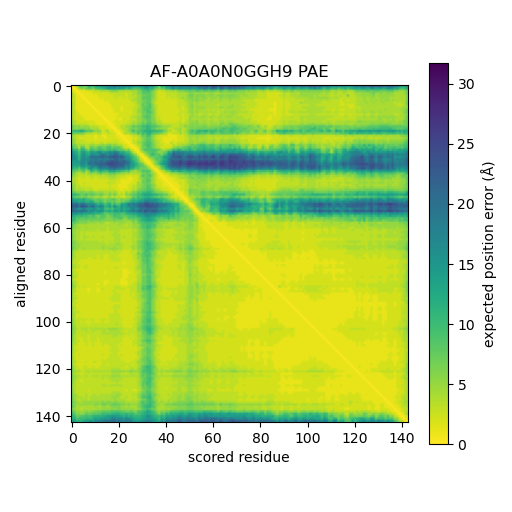7 C CA . ALA A 1 90 ? 1.370 -5.088 4.402 1.00 96.69 90 ALA A CA 1
ATOM 708 C C . ALA A 1 90 ? 1.657 -3.752 5.113 1.00 96.69 90 ALA A C 1
ATOM 710 O O . ALA A 1 90 ? 0.722 -3.022 5.437 1.00 96.69 90 ALA A O 1
ATOM 711 N N . ASN A 1 91 ? 2.933 -3.370 5.259 1.00 96.44 91 ASN A N 1
ATOM 712 C CA . ASN A 1 91 ? 3.315 -2.109 5.895 1.00 96.44 91 ASN A CA 1
ATOM 713 C C . ASN A 1 91 ? 2.941 -0.902 5.032 1.00 96.44 91 ASN A C 1
ATOM 715 O O . ASN A 1 91 ? 2.479 0.115 5.545 1.00 96.44 91 ASN A O 1
ATOM 719 N N . LYS A 1 92 ? 3.136 -0.987 3.712 1.00 96.12 92 LYS A N 1
ATOM 720 C CA . LYS A 1 92 ? 2.756 0.102 2.796 1.00 96.12 92 LYS A CA 1
ATOM 721 C C . LYS A 1 92 ? 1.242 0.206 2.637 1.00 96.12 92 LYS A C 1
ATOM 723 O O . LYS A 1 92 ? 0.733 1.319 2.531 1.00 96.12 92 LYS A O 1
ATOM 728 N N . LEU A 1 93 ? 0.524 -0.917 2.679 1.00 97.56 93 LEU A N 1
ATOM 729 C CA . LEU A 1 93 ? -0.939 -0.933 2.730 1.00 97.56 93 LEU A CA 1
ATOM 730 C C . LEU A 1 93 ? -1.447 -0.265 4.011 1.00 97.56 93 LEU A C 1
ATOM 732 O O . LEU A 1 93 ? -2.254 0.657 3.942 1.00 97.56 93 LEU A O 1
ATOM 736 N N . HIS A 1 94 ? -0.919 -0.658 5.170 1.00 98.25 94 HIS A N 1
ATOM 737 C CA . HIS A 1 94 ? -1.247 -0.038 6.454 1.00 98.25 94 HIS A CA 1
ATOM 738 C C . HIS A 1 94 ? -1.003 1.478 6.442 1.00 98.25 94 HIS A C 1
ATOM 740 O O . HIS A 1 94 ? -1.902 2.253 6.777 1.00 98.25 94 HIS A O 1
ATOM 746 N N . LEU A 1 95 ? 0.158 1.904 5.933 1.00 97.50 95 LEU A N 1
ATOM 747 C CA . LEU A 1 95 ? 0.528 3.312 5.788 1.00 97.50 95 LEU A CA 1
ATOM 748 C C . LEU A 1 95 ? -0.430 4.088 4.875 1.00 97.50 95 LEU A C 1
ATOM 750 O O . LEU A 1 95 ? -0.877 5.180 5.232 1.00 97.50 95 LEU A O 1
ATOM 754 N N . ALA A 1 96 ? -0.778 3.527 3.713 1.00 97.69 96 ALA A N 1
ATOM 755 C CA . ALA A 1 96 ? -1.763 4.119 2.813 1.00 97.69 96 ALA A CA 1
ATOM 756 C C . ALA A 1 96 ? -3.133 4.239 3.495 1.00 97.69 96 ALA A C 1
ATOM 758 O O . ALA A 1 96 ? -3.804 5.262 3.350 1.00 97.69 96 ALA A O 1
ATOM 759 N N . GLY A 1 97 ? -3.516 3.237 4.291 1.00 97.44 97 GLY A N 1
ATOM 760 C CA . GLY A 1 97 ? -4.732 3.248 5.095 1.00 97.44 97 GLY A CA 1
ATOM 761 C C . GLY A 1 97 ? -4.764 4.392 6.107 1.00 97.44 97 GLY A C 1
ATOM 762 O O . GLY A 1 97 ? -5.733 5.153 6.146 1.00 97.44 97 GLY A O 1
ATOM 763 N N . ALA A 1 98 ? -3.692 4.547 6.885 1.00 98.12 98 ALA A N 1
ATOM 764 C CA . ALA A 1 98 ? -3.566 5.596 7.893 1.00 98.12 98 ALA A CA 1
ATOM 765 C C . ALA A 1 98 ? -3.618 7.000 7.270 1.00 98.12 98 ALA A C 1
ATOM 767 O O . ALA A 1 98 ? -4.408 7.842 7.699 1.00 98.12 98 ALA A O 1
ATOM 768 N N . LEU A 1 99 ? -2.845 7.228 6.203 1.00 98.12 99 LEU A N 1
ATOM 769 C CA . LEU A 1 99 ? -2.825 8.502 5.480 1.00 98.12 99 LEU A CA 1
ATOM 770 C C . LEU A 1 99 ? -4.187 8.833 4.859 1.00 98.12 99 LEU A C 1
ATOM 772 O O . LEU A 1 99 ? -4.650 9.966 4.965 1.00 98.12 99 LEU A O 1
ATOM 776 N N . SER A 1 100 ? -4.860 7.846 4.261 1.00 97.44 100 SER A N 1
ATOM 777 C CA . SER A 1 100 ? -6.191 8.034 3.667 1.00 97.44 100 SER A CA 1
ATOM 778 C C . SER A 1 100 ? -7.224 8.422 4.727 1.00 97.44 100 SER A C 1
ATOM 780 O O . SER A 1 100 ? -7.973 9.376 4.527 1.00 97.44 100 SER A O 1
ATOM 782 N N . ARG A 1 101 ? -7.224 7.759 5.895 1.00 97.19 101 ARG A N 1
ATOM 783 C CA . ARG A 1 101 ? -8.090 8.142 7.025 1.00 97.19 101 ARG A CA 1
ATOM 784 C C . ARG A 1 101 ? -7.777 9.550 7.533 1.00 97.19 101 ARG A C 1
ATOM 786 O O . ARG A 1 101 ? -8.704 10.315 7.782 1.00 97.19 101 ARG A O 1
ATOM 793 N N . GLN A 1 102 ? -6.499 9.912 7.644 1.00 97.56 102 GLN A N 1
ATOM 794 C CA . GLN A 1 102 ? -6.085 11.246 8.092 1.00 97.56 102 GLN A CA 1
ATOM 795 C C . GLN A 1 102 ? -6.514 12.357 7.118 1.00 97.56 102 GLN A C 1
ATOM 797 O O . GLN A 1 102 ? -6.845 13.457 7.553 1.00 97.56 102 GLN A O 1
ATOM 802 N N . LEU A 1 103 ? -6.562 12.057 5.818 1.00 97.31 103 LEU A N 1
ATOM 803 C CA . 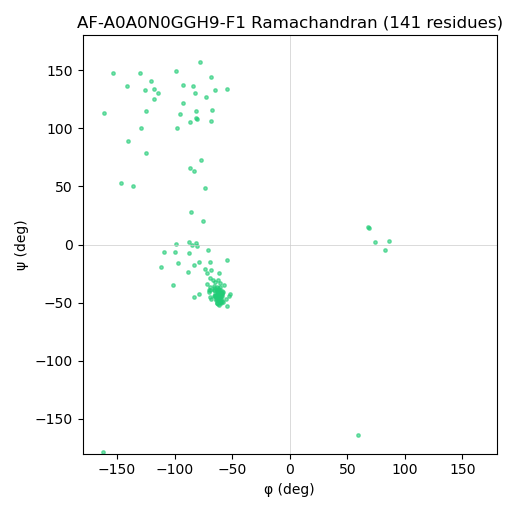LEU A 1 103 ? -7.060 12.945 4.761 1.00 97.31 103 LEU A CA 1
ATOM 804 C C . LEU A 1 103 ? -8.598 12.959 4.638 1.00 97.31 103 LEU A C 1
ATOM 806 O O . LEU A 1 103 ? -9.142 13.679 3.805 1.00 97.31 103 LEU A O 1
ATOM 810 N N . GLY A 1 104 ? -9.317 12.176 5.450 1.00 96.31 104 GLY A N 1
ATOM 811 C CA . GLY A 1 104 ? -10.781 12.081 5.424 1.00 96.31 104 GLY A CA 1
ATOM 812 C C . GLY A 1 104 ? -11.347 11.072 4.417 1.00 96.31 104 GLY A C 1
ATOM 813 O O . GLY A 1 104 ? -12.564 10.916 4.320 1.00 96.31 104 GLY A O 1
ATOM 814 N N . HIS A 1 105 ? -10.499 10.331 3.699 1.00 94.12 105 HIS A N 1
ATOM 815 C CA . HIS A 1 105 ? -10.897 9.247 2.795 1.00 94.12 105 HIS A CA 1
ATOM 816 C C . HIS A 1 105 ? -11.118 7.941 3.578 1.00 94.12 105 HIS A C 1
ATOM 818 O O . HIS A 1 105 ? -10.404 6.952 3.409 1.00 94.12 105 HIS A O 1
ATOM 824 N N . PHE A 1 106 ? -12.099 7.939 4.485 1.00 93.12 106 PHE A N 1
ATOM 825 C CA . PHE A 1 106 ? -12.285 6.853 5.453 1.00 93.12 106 PHE A CA 1
ATOM 826 C C . PHE A 1 106 ? -12.537 5.482 4.813 1.00 93.12 106 PHE A C 1
ATOM 828 O O . PHE A 1 106 ? -11.927 4.505 5.241 1.00 93.12 106 PHE A O 1
ATOM 835 N N . ALA A 1 107 ? -13.394 5.404 3.789 1.00 90.88 107 ALA A N 1
ATOM 836 C CA . ALA A 1 107 ? -13.738 4.139 3.135 1.00 90.88 107 ALA A CA 1
ATOM 837 C C . ALA A 1 107 ? -12.511 3.476 2.486 1.00 90.88 107 ALA A C 1
ATOM 839 O O . ALA A 1 107 ? -12.195 2.327 2.789 1.00 90.88 107 ALA A O 1
ATOM 840 N N . GLU A 1 108 ? -11.767 4.237 1.679 1.00 91.81 108 GLU A N 1
ATOM 841 C CA . GLU A 1 108 ? -10.506 3.793 1.077 1.00 91.81 108 GLU A CA 1
ATOM 842 C C . GLU A 1 108 ? -9.476 3.409 2.150 1.00 91.81 108 GLU A C 1
ATOM 844 O O . GLU A 1 108 ? -8.801 2.385 2.049 1.00 91.81 108 GLU A O 1
ATOM 849 N N . GLY A 1 109 ? -9.372 4.204 3.217 1.00 95.44 109 GLY A N 1
ATOM 850 C CA . GLY A 1 109 ? -8.440 3.919 4.299 1.00 95.44 109 GLY A CA 1
ATOM 851 C C . GLY A 1 109 ? -8.730 2.593 5.009 1.00 95.44 109 GLY A C 1
ATOM 852 O O . GLY A 1 109 ? -7.802 1.855 5.346 1.00 95.44 109 GLY A O 1
ATOM 853 N N . VAL A 1 110 ? -10.009 2.273 5.229 1.00 94.94 110 VAL A N 1
ATOM 854 C CA . VAL A 1 110 ? -10.436 0.974 5.769 1.00 94.94 110 VAL A CA 1
ATOM 855 C C . VAL A 1 110 ? -10.131 -0.154 4.785 1.00 94.94 110 VAL A C 1
ATOM 857 O O . VAL A 1 110 ? -9.678 -1.210 5.223 1.00 94.94 110 VAL A O 1
ATOM 860 N N . GLU A 1 111 ? -10.309 0.060 3.478 1.00 92.69 111 GLU A N 1
ATOM 861 C CA . GLU A 1 111 ? -9.948 -0.944 2.474 1.00 92.69 111 GLU A CA 1
ATOM 862 C C . GLU A 1 111 ? -8.460 -1.278 2.515 1.00 92.69 111 GLU A C 1
ATOM 864 O O . GLU A 1 111 ? -8.100 -2.446 2.621 1.00 92.69 111 GLU A O 1
ATOM 869 N N . PHE A 1 112 ? -7.581 -0.276 2.513 1.00 95.81 112 PHE A N 1
ATOM 870 C CA . PHE A 1 112 ? -6.143 -0.522 2.601 1.00 95.81 112 PHE A CA 1
ATOM 871 C C . PHE A 1 112 ? -5.749 -1.283 3.873 1.00 95.81 112 PHE A C 1
ATOM 873 O O . PHE A 1 112 ? -4.929 -2.198 3.807 1.00 95.81 112 PHE A O 1
ATOM 880 N N . LEU A 1 113 ? -6.364 -0.963 5.016 1.00 96.94 113 LEU A N 1
ATOM 881 C CA . LEU A 1 113 ? -6.134 -1.700 6.261 1.00 96.94 113 LEU A CA 1
ATOM 882 C C . LEU A 1 113 ? -6.639 -3.149 6.175 1.00 96.94 113 LEU A C 1
ATOM 884 O O . LEU A 1 113 ? -5.967 -4.065 6.645 1.00 96.94 113 LEU A O 1
ATOM 888 N N . ARG A 1 114 ? -7.790 -3.375 5.531 1.00 94.81 114 ARG A N 1
ATOM 889 C CA . ARG A 1 114 ? -8.302 -4.725 5.267 1.00 94.81 114 ARG A CA 1
ATOM 890 C C . ARG A 1 114 ? -7.336 -5.516 4.392 1.00 94.81 114 ARG A C 1
ATOM 892 O O . ARG A 1 114 ? -7.014 -6.651 4.721 1.00 94.81 114 ARG A O 1
ATOM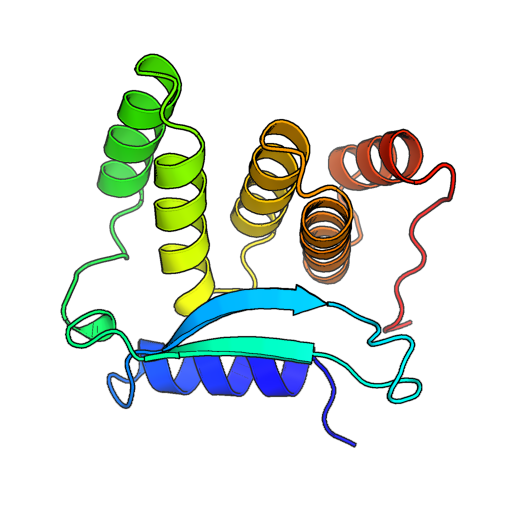 899 N N . GLN A 1 115 ? -6.837 -4.914 3.312 1.00 93.81 115 GLN A N 1
ATOM 900 C CA . GLN A 1 115 ? -5.853 -5.547 2.435 1.00 93.81 115 GLN A CA 1
ATOM 901 C C . GLN A 1 115 ? -4.544 -5.847 3.182 1.00 93.81 115 GLN A C 1
ATOM 903 O O . GLN A 1 115 ? -3.971 -6.914 2.976 1.00 93.81 115 GLN A O 1
ATOM 908 N N . ALA A 1 116 ? -4.097 -4.971 4.092 1.00 96.56 116 ALA A N 1
ATOM 909 C CA . ALA A 1 116 ? -2.927 -5.237 4.933 1.00 96.56 116 ALA A CA 1
ATOM 910 C C . ALA A 1 116 ? -3.122 -6.504 5.786 1.00 96.56 116 ALA A C 1
ATOM 912 O O . ALA A 1 116 ? -2.228 -7.341 5.845 1.00 96.56 116 ALA A O 1
ATOM 913 N N . LEU A 1 117 ? -4.315 -6.687 6.361 1.00 95.88 117 LEU A N 1
ATOM 914 C CA . LEU A 1 117 ? -4.697 -7.881 7.125 1.00 95.88 117 LEU A CA 1
ATOM 915 C C . LEU A 1 117 ? -4.922 -9.131 6.264 1.00 95.88 117 LEU A C 1
ATOM 917 O O . LEU A 1 117 ? -4.788 -10.245 6.757 1.00 95.88 117 LEU A O 1
ATOM 921 N N . VAL A 1 118 ? -5.245 -8.989 4.978 1.00 93.12 118 VAL A N 1
ATOM 922 C CA . VAL A 1 118 ? -5.243 -10.129 4.045 1.00 93.12 118 VAL A CA 1
ATOM 923 C C . VAL A 1 118 ? -3.811 -10.614 3.788 1.00 93.12 118 VAL A C 1
ATOM 925 O O . VAL A 1 118 ? -3.591 -11.816 3.647 1.00 93.12 118 VAL A O 1
ATOM 928 N N . VAL A 1 119 ? -2.840 -9.695 3.727 1.00 94.00 119 VAL A N 1
ATOM 929 C CA . VAL A 1 119 ? -1.420 -10.008 3.486 1.00 94.00 119 VAL A CA 1
ATOM 930 C C . VAL A 1 119 ? -0.722 -10.521 4.746 1.00 94.00 119 VAL A C 1
ATOM 932 O O . VAL A 1 119 ? 0.030 -11.491 4.662 1.00 94.00 119 VAL A O 1
ATOM 935 N N . ASP A 1 120 ? -0.979 -9.901 5.898 1.00 96.12 120 ASP A N 1
ATOM 936 C CA . ASP A 1 120 ? -0.443 -10.289 7.207 1.00 96.12 120 ASP A CA 1
ATOM 937 C C . ASP A 1 120 ? -1.587 -10.506 8.219 1.00 96.12 120 ASP A C 1
ATOM 939 O O . ASP A 1 120 ? -1.888 -9.632 9.041 1.00 96.12 120 ASP A O 1
ATOM 943 N N . PRO A 1 121 ? -2.264 -11.672 8.162 1.00 94.38 121 PRO A N 1
ATOM 944 C CA . PRO A 1 121 ? -3.443 -11.940 8.977 1.00 94.38 121 PRO A CA 1
ATOM 945 C C . PRO A 1 121 ? -3.164 -12.085 10.461 1.00 94.38 121 PRO A C 1
ATOM 947 O O . PRO A 1 121 ? -4.125 -12.043 11.219 1.00 94.38 121 PRO A O 1
ATOM 950 N N . GLU A 1 122 ? -1.900 -12.258 10.871 1.00 94.44 122 GLU A N 1
ATOM 951 C CA . GLU A 1 122 ? -1.459 -12.476 12.255 1.00 94.44 122 GLU A CA 1
ATOM 952 C C . GLU A 1 122 ? -0.949 -11.186 12.926 1.00 94.44 122 GLU A C 1
ATOM 954 O O . GLU A 1 122 ? -0.693 -11.184 14.129 1.00 94.44 122 GLU A O 1
ATOM 959 N N . ASN A 1 123 ? -0.970 -10.053 12.220 1.00 97.62 123 ASN A N 1
ATOM 960 C CA . ASN A 1 123 ? -0.615 -8.7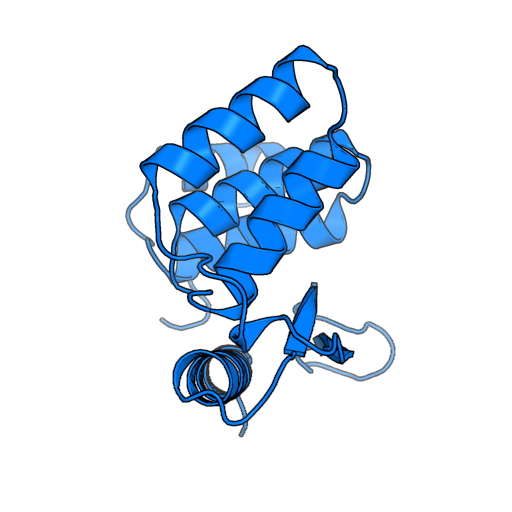51 12.775 1.00 97.62 123 ASN A CA 1
ATOM 961 C C . ASN A 1 123 ? -1.625 -8.230 13.821 1.00 97.62 123 ASN A C 1
ATOM 963 O O . ASN A 1 123 ? -2.730 -7.781 13.497 1.00 97.62 123 ASN A O 1
ATOM 967 N N . GLU A 1 124 ? -1.244 -8.273 15.100 1.00 97.50 124 GLU A N 1
ATOM 968 C CA . GLU A 1 124 ? -2.094 -7.823 16.211 1.00 97.50 124 GLU A CA 1
ATOM 969 C C . GLU A 1 124 ? -2.373 -6.317 16.184 1.00 97.50 124 GLU A C 1
ATOM 971 O O . GLU A 1 124 ? -3.485 -5.898 16.514 1.00 97.50 124 GLU A O 1
ATOM 976 N N . GLU A 1 125 ? -1.394 -5.510 15.765 1.00 98.00 125 GLU A N 1
ATOM 977 C CA . GLU A 1 125 ? -1.536 -4.055 15.670 1.00 98.00 125 GLU A CA 1
ATOM 978 C C . GLU A 1 125 ? -2.603 -3.695 14.635 1.00 98.00 125 GLU A C 1
ATOM 980 O O . GLU A 1 125 ? -3.544 -2.961 14.945 1.00 98.00 125 GLU A O 1
ATOM 985 N N . TYR A 1 126 ? -2.537 -4.301 13.446 1.00 98.00 126 TYR A N 1
ATOM 986 C CA . TYR A 1 126 ? -3.519 -4.047 12.392 1.00 98.00 126 TYR A CA 1
ATOM 987 C C . TYR A 1 126 ? -4.913 -4.538 12.781 1.00 98.00 126 TYR A C 1
ATOM 989 O O . TYR A 1 126 ? -5.897 -3.866 12.479 1.00 98.00 126 TYR A O 1
ATOM 997 N N . ARG A 1 127 ? -5.031 -5.677 13.482 1.00 97.75 127 ARG A N 1
ATOM 998 C CA . ARG A 1 127 ? -6.330 -6.171 13.977 1.00 97.75 127 ARG A CA 1
ATOM 999 C C . ARG A 1 127 ? -6.953 -5.211 14.976 1.00 97.75 127 ARG A C 1
ATOM 1001 O O . ARG A 1 127 ? -8.150 -4.935 14.892 1.00 97.75 127 ARG A O 1
ATOM 1008 N N . LYS A 1 128 ? -6.149 -4.726 15.923 1.00 98.25 128 LYS A N 1
ATOM 1009 C CA . LYS A 1 128 ? -6.596 -3.766 16.928 1.00 98.25 128 LYS A CA 1
ATOM 1010 C C . LYS A 1 128 ? -7.082 -2.488 16.254 1.00 98.25 128 LYS A C 1
ATOM 1012 O O . LYS A 1 128 ? -8.208 -2.070 16.507 1.00 98.25 128 LYS A O 1
ATOM 1017 N N . GLU A 1 129 ? -6.284 -1.932 15.347 1.00 98.25 129 GLU A N 1
ATOM 1018 C CA . GLU A 1 129 ? -6.666 -0.731 14.609 1.00 98.25 129 GLU A CA 1
ATOM 1019 C C . GLU A 1 129 ? -7.913 -0.962 13.747 1.00 98.25 129 GLU A C 1
ATOM 1021 O O . GLU A 1 129 ? -8.794 -0.109 13.694 1.00 98.25 129 GLU A O 1
ATOM 1026 N N . PHE A 1 130 ? -8.051 -2.129 13.114 1.00 97.69 130 PHE A N 1
ATOM 1027 C CA . PHE A 1 130 ? -9.232 -2.449 12.315 1.00 97.69 130 PHE A CA 1
ATOM 1028 C C . PHE A 1 130 ? -10.507 -2.434 13.162 1.00 97.69 130 PHE A C 1
ATOM 1030 O O . PHE A 1 130 ? -11.515 -1.867 12.739 1.00 97.69 130 PHE A O 1
ATOM 1037 N N . ILE A 1 131 ? -10.461 -2.983 14.379 1.00 98.06 131 ILE A N 1
ATOM 1038 C CA . ILE A 1 131 ? -11.577 -2.900 15.328 1.00 98.06 131 ILE A CA 1
ATOM 1039 C C . ILE A 1 131 ? -11.828 -1.445 15.736 1.00 98.06 131 ILE A C 1
ATOM 1041 O O . ILE A 1 131 ? -12.980 -1.023 15.772 1.00 98.06 131 ILE A O 1
ATOM 1045 N N . GLU A 1 132 ? -10.781 -0.666 16.012 1.00 97.75 132 GLU A N 1
ATOM 1046 C CA . GLU A 1 132 ? -10.913 0.746 16.395 1.00 97.75 132 GLU A CA 1
ATOM 1047 C C . GLU A 1 132 ? -11.599 1.584 15.306 1.00 97.75 132 GLU A C 1
ATOM 1049 O O . GLU A 1 132 ? -12.454 2.412 15.620 1.00 97.75 132 GLU A O 1
ATOM 1054 N N . VAL A 1 133 ? -11.271 1.355 14.030 1.00 97.00 133 VAL A N 1
ATOM 1055 C CA . VAL A 1 133 ? -11.803 2.159 12.917 1.00 97.00 133 VAL A CA 1
ATOM 1056 C C . VAL A 1 133 ? -13.126 1.638 12.350 1.00 97.00 133 VAL A C 1
ATOM 1058 O O . VAL A 1 133 ? -13.864 2.418 11.751 1.00 97.00 133 VAL A O 1
ATOM 1061 N N . THR A 1 134 ? -13.443 0.348 12.509 1.00 95.88 134 THR A N 1
ATOM 1062 C CA . THR A 1 134 ? -14.666 -0.261 11.939 1.00 95.88 134 THR A CA 1
ATOM 1063 C C . THR A 1 134 ? -15.703 -0.688 12.977 1.00 95.88 134 THR A C 1
ATOM 1065 O O . THR A 1 134 ? -16.866 -0.888 12.631 1.00 95.88 134 THR A O 1
ATOM 1068 N N . GLY A 1 135 ? -15.307 -0.857 14.240 1.00 97.25 135 GLY A N 1
ATOM 1069 C CA . GLY A 1 135 ? -16.145 -1.416 15.301 1.00 97.25 135 GLY A CA 1
ATOM 1070 C C . GLY A 1 135 ? -16.358 -2.932 15.219 1.00 97.25 135 GLY A C 1
ATOM 1071 O O . GLY A 1 135 ? -17.077 -3.481 16.053 1.00 97.25 135 GLY A O 1
ATOM 1072 N N . VAL A 1 136 ? -15.755 -3.624 14.245 1.00 94.44 136 VAL A N 1
ATOM 1073 C CA . VAL A 1 136 ? -15.911 -5.072 14.047 1.00 94.44 136 VAL A CA 1
ATOM 1074 C C . VAL A 1 136 ? -14.554 -5.767 13.903 1.00 94.44 136 VAL A C 1
ATOM 1076 O O . VAL A 1 136 ? -13.613 -5.180 13.371 1.00 94.44 136 VAL A O 1
ATOM 1079 N N . PRO A 1 137 ? -14.411 -7.023 14.365 1.00 94.31 137 PRO A N 1
ATOM 1080 C CA . PRO A 1 137 ? -13.190 -7.778 14.133 1.00 94.31 137 PRO A CA 1
ATOM 1081 C C . PRO A 1 137 ? -13.037 -8.120 12.650 1.00 94.31 137 PRO A C 1
ATOM 1083 O O . PRO A 1 137 ? -14.012 -8.404 11.944 1.00 94.31 137 PRO A O 1
ATOM 1086 N N . PHE A 1 138 ? -11.790 -8.108 12.184 1.00 92.38 138 PHE A N 1
ATOM 1087 C CA . PHE A 1 138 ? -11.457 -8.580 10.849 1.00 92.38 138 PHE A CA 1
ATOM 1088 C C . PHE A 1 138 ? -11.728 -10.081 10.737 1.00 92.38 138 PHE A C 1
ATOM 1090 O O . PHE A 1 138 ? -11.318 -10.864 11.593 1.00 92.38 138 PHE A O 1
ATOM 1097 N N . HIS A 1 139 ? -12.389 -10.465 9.651 1.00 87.56 139 HIS A N 1
ATOM 1098 C CA . HIS A 1 139 ? -12.553 -11.851 9.239 1.00 87.56 139 HIS A CA 1
ATOM 1099 C C . HIS A 1 139 ? -11.883 -11.986 7.881 1.00 87.56 139 HIS A C 1
ATOM 1101 O O . HIS A 1 139 ? -12.192 -11.215 6.972 1.00 87.56 139 HIS A O 1
ATOM 1107 N N . ASN A 1 140 ? -10.953 -12.929 7.755 1.00 79.38 140 ASN A N 1
ATOM 1108 C CA . ASN A 1 140 ? -10.234 -13.122 6.506 1.00 79.38 140 ASN A CA 1
ATOM 1109 C C . ASN A 1 140 ? -11.206 -13.654 5.439 1.00 79.38 140 ASN A C 1
ATOM 1111 O O . ASN A 1 140 ? -11.690 -14.769 5.600 1.00 79.38 140 ASN A O 1
ATOM 1115 N N . PRO A 1 141 ? -11.482 -12.911 4.352 1.00 71.25 141 PRO A N 1
ATOM 1116 C CA . PRO A 1 141 ? -12.430 -13.348 3.326 1.00 71.25 141 PRO A CA 1
ATOM 1117 C C . PRO A 1 141 ? -11.904 -14.513 2.468 1.00 71.25 141 PRO A C 1
ATOM 1119 O O . PRO A 1 141 ? -12.615 -15.007 1.595 1.00 71.25 141 PRO A O 1
ATOM 1122 N N . VAL A 1 142 ? -10.646 -14.923 2.668 1.00 64.50 142 VAL A N 1
ATOM 1123 C CA . VAL A 1 142 ? -9.974 -15.997 1.921 1.00 64.50 142 VAL A CA 1
ATOM 1124 C C . VAL A 1 142 ? -9.971 -17.333 2.692 1.00 64.50 142 VAL A C 1
ATOM 1126 O O . VAL A 1 142 ? -9.556 -18.347 2.130 1.00 64.50 142 VAL A O 1
ATOM 1129 N N . LEU A 1 143 ? -10.435 -17.352 3.950 1.00 51.56 143 LEU A N 1
ATOM 1130 C CA . LEU A 1 143 ? -10.571 -18.543 4.805 1.00 51.56 143 LEU A CA 1
ATOM 1131 C C . LEU A 1 143 ? -12.048 -18.842 5.087 1.00 51.56 143 LEU A C 1
ATOM 1133 O O . LEU A 1 143 ? -12.395 -20.044 5.089 1.00 51.56 143 LEU A O 1
#

Nearest PDB structures (foldseek):
  7obi-assembly2_B  TM=8.753E-01  e=4.373E-03  unidentified
  7b1u-assembly1_A  TM=7.984E-01  e=3.270E-02  Shigella flexneri
  1hxi-assembly1_A  TM=8.129E-01  e=2.077E-01  Trypanosoma brucei
  4nrh-assembly2_B  TM=7.373E-01  e=1.206E-01  Chlamydia pneumoniae
  3uq3-assembly1_A  TM=7.899E-01  e=2.077E-01  Saccharomyces cerevisiae S288C

Solvent-accessible surface area (backbone atoms only — not comparable to full-atom values): 7963 Å² total; per-residue (Å²): 134,87,47,62,68,56,54,50,51,51,50,20,49,33,23,67,69,62,73,38,30,54,38,51,74,46,55,42,79,58,47,94,87,62,59,99,34,68,46,74,44,71,44,84,38,91,62,55,51,76,51,83,79,76,49,66,67,60,49,52,54,53,40,50,53,26,57,76,68,68,36,52,71,59,36,35,49,56,38,31,51,44,35,20,52,47,62,83,36,35,67,51,25,36,49,37,9,54,43,29,40,75,74,65,42,47,70,50,10,50,38,28,39,51,52,15,39,69,65,42,73,82,45,62,68,60,46,52,50,42,26,72,77,67,76,44,79,84,72,68,91,89,115

Secondary structure (DSSP, 8-state):
---HHHHHHHHHHHHHTTS--EEEEEEES--TTSSS--EEEEEE-TTGGGS-TT-HHHHHHHHHHHHHTT-HHHHHHHHHHHHHH-TT-HHHHHHHHHHHHHTT-HHHHHHHHHHHHHH-TT-HHHHHHHHHHHSS----TT-

InterPro domains:
  IPR011990 Tetratricopeptide-like helical domain superfamily [G3DSA:1.25.40.10] (42-132)
  IPR019734 Tetratricopeptide repeat [PS50005] (90-123)

pLDDT: mean 87.51, std 12.94, range [46.5, 98.25]

Radius of gyration: 15.03 Å; Cα contacts (8 Å, |Δi|>4): 196; chains: 1; bounding box: 41×38×37 Å

Sequence (143 aa):
MFSLQSMIRAVNYVNTSGLGCWYIECVEETDSKVGNGHTLVLRKVEGLSAEKWQDVADFNTQFNQLLMAGKLENALTLTKILLSFNFFDANKLHLAGALSRQLGHFAEGVEFLRQALVVDPENEEYRKEFIEVTGVPFHNPVL

Foldseek 3Di:
DQDPVNVLVVQLCCLQVVNFAKFFPFWAQDDPVPPRDTDTDIDGDPCLSVDPLPDPVVLVVVLVVCVVVVVLVVNLSNLSSNCSNPVLPLVSLQSNLVSCVVVVVNRRSLVSLLSSCLSVVPDPVSQVVNCVSPVDGRDRPVD